Protein AF-A0A7C8YUN0-F1 (afdb_monomer)

Radius of gyration: 17.81 Å; Cα contacts (8 Å, |Δi|>4): 210; chains: 1; bounding box: 39×31×54 Å

Organism: Opuntia streptacantha (NCBI:txid393608)

Mean predicted aligned error: 3.48 Å

Nearest PDB structures (foldseek):
  3aq0-assembly1_B  TM=8.716E-01  e=3.157E-09  Arabidopsis thaliana
  3aq0-assembly4_G  TM=8.715E-01  e=4.022E-09  Arabidopsis thaliana
  3apz-assembly2_B-3  TM=8.977E-01  e=1.894E-08  Arabidopsis thaliana
  3aq0-assembly3_E  TM=8.443E-01  e=8.315E-09  Arabidopsis thaliana
  3aq0-assembly3_F  TM=8.534E-01  e=3.917E-08  Arabidopsis thaliana

Secondary structure (DSSP, 8-state):
-HHHHHHHIIIIIHHHHHHHHHHHHHTT--HHHHHHHHHHHHHHHHHHHHHHHHHHHHS-HHHHSS-TTHHHHTT---HHHHHHHHH-HHHHHHHHTTT-STTHHHHHHHHHHHTTHHHHHHHHHHHHHHHHHHHHTTSPSSHHHHHHHHHHHHHHHTT-

InterPro domains:
  IPR000092 Polyprenyl synthetase-like [PF00348] (1-111)
  IPR008949 Isoprenoid synthase domain superfamily [G3DSA:1.10.600.10] (1-159)
  IPR008949 Isoprenoid synthase domain superfamily [SSF48576] (1-158)
  IPR033749 Polyprenyl synthetase, conserved site [PS00444] (44-56)

Foldseek 3Di:
DVVQLVCLQVVWQVVQLVVQLVVCVVVVDDPLLSNLSSLLSSLLRSLLQLLVLLCLLPPDCVVVVHHRCVCVLVVNQHQLNVQLVVFDVVLVVCSVCSVPDVCSSVVNSVSSVPSCSSVVSLVSSVVSLVSSLVSLVVPDDDPVSVVSNVVSVVSSVSND

Solvent-accessible surface area (backbone atoms only — not comparable to full-atom values): 8358 Å² total; per-residue (Å²): 109,68,68,54,54,52,49,42,31,68,77,52,3,44,62,42,12,49,50,39,20,48,55,32,56,78,64,73,56,57,70,68,48,24,54,31,30,22,50,20,22,32,23,41,27,41,18,48,52,43,41,55,52,48,44,38,65,70,48,54,44,84,79,67,75,44,64,59,38,54,50,55,77,71,71,45,80,41,60,30,50,57,49,15,56,77,77,35,70,68,50,49,56,40,58,76,51,67,45,74,52,92,63,37,58,61,50,43,52,49,48,27,69,70,64,48,4,48,59,56,32,49,53,51,22,47,54,26,32,53,52,18,51,57,32,51,68,72,49,72,92,46,76,67,53,54,49,55,46,48,52,48,51,53,54,54,60,73,78,109

Sequence (160 aa):
MEDYLIKSYYKTASLIAASTKGAAIFSEVERNVCEQMYEFGKNLGLSFQIVDDILDFTQSAEQLGKPAGADLAKGNLTAPVIYALETEPKLREIIESEFSETGSLDEAIQLVKSCGGIDRARELAQEKADIAIQNLQYLPDSPFRGSLERMVLYNLERID

Structure (mmCIF, N/CA/C/O backbone):
data_AF-A0A7C8YUN0-F1
#
_entry.id   AF-A0A7C8YUN0-F1
#
loop_
_atom_site.group_PDB
_atom_site.id
_atom_site.type_symbol
_atom_site.label_atom_id
_atom_site.label_alt_id
_atom_site.label_comp_id
_atom_site.label_asym_id
_atom_site.label_entity_id
_atom_site.label_seq_id
_atom_site.pdbx_PDB_ins_code
_atom_site.Cartn_x
_atom_site.Cartn_y
_atom_si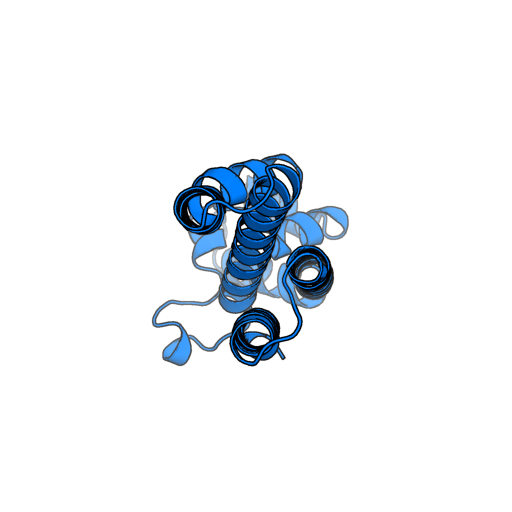te.Cartn_z
_atom_site.occupancy
_atom_site.B_iso_or_equiv
_atom_site.auth_seq_id
_atom_site.auth_comp_id
_atom_site.auth_asym_id
_atom_site.auth_atom_id
_atom_site.pdbx_PDB_model_num
ATOM 1 N N . MET A 1 1 ? -3.768 10.708 6.004 1.00 94.12 1 MET A N 1
ATOM 2 C CA . MET A 1 1 ? -3.464 9.817 4.860 1.00 94.12 1 MET A CA 1
ATOM 3 C C . MET A 1 1 ? -2.110 10.123 4.223 1.00 94.12 1 MET A C 1
ATOM 5 O O . MET A 1 1 ? -1.332 9.201 4.027 1.00 94.12 1 MET A O 1
ATOM 9 N N . GLU A 1 2 ? -1.792 11.386 3.929 1.00 95.56 2 GLU A N 1
ATOM 10 C CA . GLU A 1 2 ? -0.502 11.767 3.327 1.00 95.56 2 GLU A CA 1
ATOM 11 C C . GLU A 1 2 ? 0.714 11.252 4.119 1.00 95.56 2 GLU A C 1
ATOM 13 O O . GLU A 1 2 ? 1.526 10.511 3.568 1.00 95.56 2 GLU A O 1
ATOM 18 N N . ASP A 1 3 ? 0.776 11.514 5.428 1.00 97.00 3 ASP A N 1
ATOM 19 C CA . ASP A 1 3 ? 1.873 11.037 6.288 1.00 97.00 3 ASP A CA 1
ATOM 20 C C . ASP A 1 3 ? 2.021 9.512 6.293 1.00 97.00 3 ASP A C 1
ATOM 22 O O . ASP A 1 3 ? 3.132 8.977 6.317 1.00 97.00 3 ASP A O 1
ATOM 26 N N . TYR A 1 4 ? 0.894 8.799 6.230 1.00 97.88 4 TYR A N 1
ATOM 27 C CA . TYR A 1 4 ? 0.886 7.346 6.117 1.00 97.88 4 TYR A CA 1
ATOM 28 C C . TYR A 1 4 ? 1.536 6.899 4.805 1.00 97.88 4 TYR A C 1
ATOM 30 O O . TYR A 1 4 ? 2.431 6.058 4.830 1.00 97.88 4 TYR A O 1
ATOM 38 N N . LEU A 1 5 ? 1.159 7.501 3.672 1.00 98.12 5 LEU A N 1
ATOM 39 C CA . LEU A 1 5 ? 1.744 7.169 2.372 1.00 98.12 5 LEU A CA 1
ATOM 40 C C . LEU A 1 5 ? 3.237 7.502 2.314 1.00 98.12 5 LEU A C 1
ATOM 42 O O . LEU A 1 5 ? 4.007 6.720 1.760 1.00 98.12 5 LEU A O 1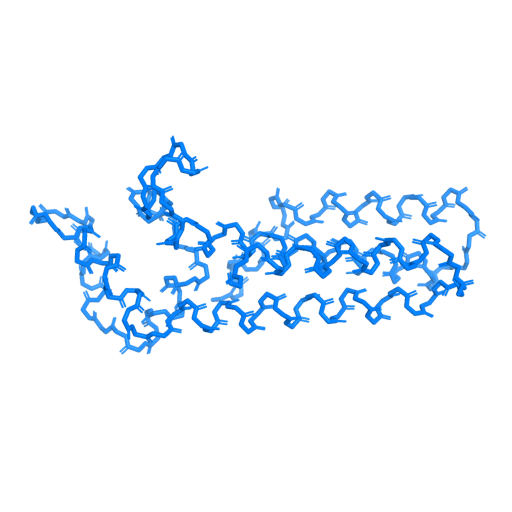
ATOM 46 N N . ILE A 1 6 ? 3.667 8.612 2.921 1.00 98.19 6 ILE A N 1
ATOM 47 C CA . ILE A 1 6 ? 5.084 8.983 3.018 1.00 98.19 6 ILE A CA 1
ATOM 48 C C . ILE A 1 6 ? 5.861 7.944 3.835 1.00 98.19 6 ILE A C 1
ATOM 50 O O . ILE A 1 6 ? 6.893 7.442 3.381 1.00 98.19 6 ILE A O 1
ATOM 54 N N . LYS A 1 7 ? 5.360 7.577 5.021 1.00 98.00 7 LYS A N 1
ATOM 55 C CA . LYS A 1 7 ? 5.966 6.540 5.869 1.00 98.00 7 LYS A CA 1
ATOM 56 C C . LYS A 1 7 ? 6.041 5.203 5.131 1.00 98.00 7 LYS A C 1
ATOM 58 O O . LYS A 1 7 ? 7.107 4.591 5.106 1.00 98.00 7 LYS A O 1
ATOM 63 N N . SER A 1 8 ? 4.939 4.758 4.531 1.00 98.25 8 SER A N 1
ATOM 64 C CA . SER A 1 8 ? 4.851 3.491 3.796 1.00 98.25 8 SER A CA 1
ATOM 65 C C . SER A 1 8 ? 5.757 3.482 2.566 1.00 98.25 8 SER A C 1
ATOM 67 O O . SER A 1 8 ? 6.396 2.470 2.270 1.00 98.25 8 SER A O 1
ATOM 69 N N . TYR A 1 9 ? 5.900 4.626 1.894 1.00 98.62 9 TYR A N 1
ATOM 70 C CA . TYR A 1 9 ? 6.869 4.783 0.822 1.00 98.62 9 TYR A CA 1
ATOM 71 C C . TYR A 1 9 ? 8.294 4.559 1.335 1.00 98.62 9 TYR A C 1
ATOM 73 O O . TYR A 1 9 ? 8.980 3.664 0.849 1.00 98.62 9 TYR A O 1
ATOM 81 N N . TYR A 1 10 ? 8.743 5.310 2.341 1.00 98.44 10 TYR A N 1
ATOM 82 C CA . TYR A 1 10 ? 10.125 5.197 2.809 1.00 98.44 10 TYR A CA 1
ATOM 83 C C . TYR A 1 10 ? 10.431 3.842 3.448 1.00 98.44 10 TYR A C 1
ATOM 85 O O . TYR A 1 10 ? 11.494 3.284 3.180 1.00 98.44 10 TYR A O 1
ATOM 93 N N . LYS A 1 11 ? 9.507 3.301 4.249 1.00 97.88 11 LYS A N 1
ATOM 94 C CA . LYS A 1 11 ? 9.684 2.034 4.969 1.00 97.88 11 LYS A CA 1
ATOM 95 C C . LYS A 1 11 ? 9.661 0.813 4.043 1.00 97.88 11 LYS A C 1
ATOM 97 O O . LYS A 1 11 ? 10.401 -0.132 4.302 1.00 97.88 11 LYS A O 1
ATOM 102 N N . THR A 1 12 ? 8.827 0.831 3.002 1.00 97.81 12 THR A N 1
ATOM 103 C CA . THR A 1 12 ? 8.499 -0.378 2.231 1.00 97.81 12 THR A CA 1
ATOM 104 C C . THR A 1 12 ? 8.721 -0.181 0.734 1.00 97.81 12 THR A C 1
ATOM 106 O O . THR A 1 12 ? 9.507 -0.902 0.121 1.00 97.81 12 THR A O 1
ATOM 109 N N . ALA A 1 13 ? 8.073 0.812 0.124 1.00 98.62 13 ALA A N 1
ATOM 110 C CA . ALA A 1 13 ? 8.055 0.921 -1.335 1.00 98.62 13 ALA A CA 1
ATOM 111 C C . ALA A 1 13 ? 9.359 1.458 -1.953 1.00 98.6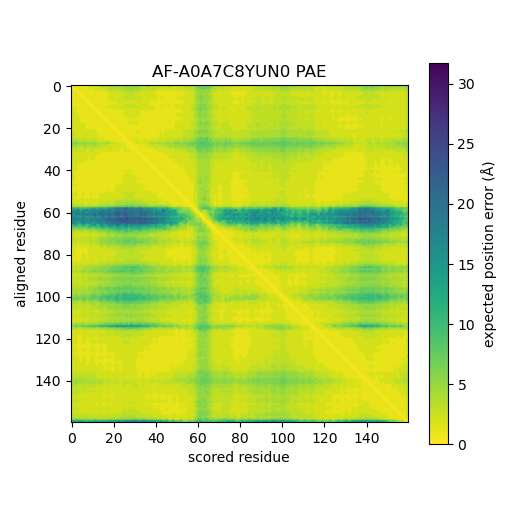2 13 ALA A C 1
ATOM 113 O O . ALA A 1 13 ? 9.650 1.175 -3.114 1.00 98.62 13 ALA A O 1
ATOM 114 N N . SER A 1 14 ? 10.154 2.218 -1.197 1.00 98.75 14 SER A N 1
ATOM 115 C CA . SER A 1 14 ? 11.373 2.881 -1.672 1.00 98.75 14 SER A CA 1
ATOM 116 C C . SER A 1 14 ? 12.426 1.889 -2.168 1.00 98.75 14 SER A C 1
ATOM 118 O O . SER A 1 14 ? 13.041 2.118 -3.210 1.00 98.75 14 SER A O 1
ATOM 120 N N . LEU A 1 15 ? 12.590 0.759 -1.472 1.00 98.75 15 LEU A N 1
ATOM 121 C CA . LEU A 1 15 ? 13.513 -0.299 -1.874 1.00 98.75 15 LEU A CA 1
ATOM 122 C C . LEU A 1 15 ? 13.073 -0.930 -3.197 1.00 98.75 15 LEU A C 1
ATOM 124 O O . LEU A 1 15 ? 13.884 -1.054 -4.109 1.00 98.75 15 LEU A O 1
ATOM 128 N N . ILE A 1 16 ? 11.786 -1.264 -3.324 1.00 98.69 16 ILE A N 1
ATOM 129 C CA . ILE A 1 16 ? 11.225 -1.873 -4.537 1.00 98.69 16 ILE A CA 1
ATOM 130 C C . ILE A 1 16 ? 11.367 -0.907 -5.721 1.00 98.69 16 ILE A C 1
ATOM 132 O O . ILE A 1 16 ? 11.862 -1.306 -6.772 1.00 98.69 16 ILE A O 1
ATOM 136 N N . ALA A 1 17 ? 11.021 0.370 -5.529 1.00 98.81 17 ALA A N 1
ATOM 137 C CA . ALA A 1 17 ? 11.169 1.425 -6.531 1.00 98.81 17 ALA A CA 1
ATOM 138 C C . ALA A 1 17 ? 12.626 1.598 -6.993 1.00 98.81 17 ALA A C 1
ATOM 140 O O . ALA A 1 17 ? 12.907 1.713 -8.188 1.00 98.81 17 ALA A O 1
ATOM 141 N N . ALA A 1 18 ? 13.575 1.594 -6.053 1.00 98.69 18 ALA A N 1
ATOM 142 C CA . ALA A 1 18 ? 14.995 1.682 -6.370 1.00 98.69 18 ALA A CA 1
ATOM 143 C C . ALA A 1 18 ? 15.490 0.438 -7.125 1.00 98.69 18 ALA A C 1
ATOM 145 O O . ALA A 1 18 ? 16.255 0.572 -8.079 1.00 98.69 18 ALA A O 1
ATOM 146 N N . SER A 1 19 ? 15.039 -0.761 -6.743 1.00 98.69 19 SER A N 1
ATOM 147 C CA . SER A 1 19 ? 15.411 -2.014 -7.406 1.00 98.69 19 SER A CA 1
ATOM 148 C C . SER A 1 19 ? 14.911 -2.084 -8.848 1.00 98.69 19 SER A C 1
ATOM 150 O O . SER A 1 19 ? 15.689 -2.407 -9.745 1.00 98.69 19 SER A O 1
ATOM 152 N N . THR A 1 20 ? 13.645 -1.742 -9.099 1.00 98.56 20 THR A N 1
ATOM 153 C CA . THR A 1 20 ? 13.065 -1.758 -10.452 1.00 98.56 20 THR A CA 1
ATOM 154 C C . THR A 1 20 ? 13.700 -0.694 -11.348 1.00 98.56 20 THR A C 1
ATOM 156 O O . THR A 1 20 ? 14.040 -0.983 -12.497 1.00 98.56 20 THR A O 1
ATOM 159 N N . LYS A 1 21 ? 13.961 0.509 -10.816 1.00 98.69 21 LYS A N 1
ATOM 160 C CA . LYS A 1 21 ? 14.725 1.550 -11.521 1.00 98.69 21 LYS A CA 1
ATOM 161 C C . LYS A 1 21 ? 16.153 1.103 -11.825 1.00 98.69 21 LYS A C 1
ATOM 163 O O . LYS A 1 21 ? 16.634 1.307 -12.935 1.00 98.69 21 LYS A O 1
ATOM 168 N N . GLY A 1 22 ? 16.830 0.490 -10.855 1.00 98.62 22 GLY A N 1
ATOM 169 C CA . GLY A 1 22 ? 18.188 -0.026 -11.014 1.00 98.62 22 GLY A CA 1
ATOM 170 C C . GLY A 1 22 ? 18.273 -1.076 -12.120 1.00 98.62 22 GLY A C 1
ATOM 171 O O . GLY A 1 22 ? 19.129 -0.971 -12.993 1.00 98.62 22 GLY A O 1
ATOM 172 N N . ALA A 1 23 ? 17.341 -2.033 -12.140 1.00 98.12 23 ALA A N 1
ATOM 173 C CA . ALA A 1 23 ? 17.253 -3.036 -13.200 1.00 98.12 23 ALA A CA 1
ATOM 174 C C . ALA A 1 23 ? 17.058 -2.401 -14.589 1.00 98.12 23 ALA A C 1
ATOM 176 O O . ALA A 1 23 ? 17.717 -2.809 -15.546 1.00 98.12 23 ALA A O 1
ATOM 177 N N . ALA A 1 24 ? 16.214 -1.369 -14.696 1.00 97.94 24 ALA A N 1
ATOM 178 C CA . ALA A 1 24 ? 16.037 -0.620 -15.938 1.00 97.94 24 ALA A CA 1
ATOM 179 C C . ALA A 1 24 ? 17.332 0.097 -16.366 1.00 97.94 24 ALA A C 1
ATOM 181 O O . ALA A 1 24 ? 17.747 -0.030 -17.514 1.00 97.94 24 ALA A O 1
ATOM 182 N N . ILE A 1 25 ? 18.026 0.766 -15.437 1.00 98.31 25 ILE A N 1
ATOM 183 C CA . ILE A 1 25 ? 19.304 1.445 -15.712 1.00 98.31 25 ILE A CA 1
ATOM 184 C C . ILE A 1 25 ? 20.350 0.462 -16.255 1.00 98.31 25 ILE A C 1
ATOM 186 O O . ILE A 1 25 ? 20.988 0.752 -17.263 1.00 98.31 25 ILE A O 1
ATOM 190 N N . PHE A 1 26 ? 20.502 -0.711 -15.633 1.00 98.00 26 PHE A N 1
ATOM 191 C CA . PHE A 1 26 ? 21.446 -1.738 -16.095 1.00 98.00 26 PHE A CA 1
ATOM 192 C C . PHE A 1 26 ? 21.045 -2.402 -17.417 1.00 98.00 26 PHE A C 1
ATOM 194 O O . PHE A 1 26 ? 21.879 -3.048 -18.043 1.00 98.00 26 PHE A O 1
ATOM 201 N N . SER A 1 27 ? 19.792 -2.242 -17.841 1.00 96.88 27 SER A N 1
ATOM 202 C CA . SER A 1 27 ? 19.296 -2.731 -19.129 1.00 96.88 27 SER A CA 1
ATOM 203 C C . SER A 1 27 ? 19.461 -1.706 -20.259 1.00 96.88 27 SER A C 1
ATOM 205 O O . SER A 1 27 ? 19.009 -1.966 -21.370 1.00 96.88 27 SER A O 1
ATOM 207 N N . GLU A 1 28 ? 20.066 -0.543 -19.979 1.00 96.00 28 GLU A N 1
ATOM 208 C CA . GLU A 1 28 ? 20.350 0.529 -20.948 1.00 96.00 28 GLU A CA 1
ATOM 209 C C . GLU A 1 28 ? 19.110 1.026 -21.722 1.00 96.00 28 GLU A C 1
ATOM 211 O O . GLU A 1 28 ? 19.205 1.496 -22.857 1.00 96.00 28 GLU A O 1
ATOM 216 N N . VAL A 1 29 ? 17.927 0.948 -21.101 1.00 96.38 29 VAL A N 1
ATOM 217 C CA . VAL A 1 29 ? 16.686 1.486 -21.679 1.00 96.38 29 VAL A CA 1
ATOM 218 C C . VAL A 1 29 ? 16.628 3.010 -21.567 1.00 96.38 29 VAL A C 1
ATOM 220 O O . VAL A 1 29 ? 17.379 3.647 -20.823 1.00 96.38 29 VAL A O 1
ATOM 223 N N . GLU A 1 30 ? 15.699 3.621 -22.303 1.00 97.38 30 GLU A N 1
ATOM 224 C CA . GLU A 1 30 ? 15.494 5.065 -22.256 1.00 97.38 30 GLU A CA 1
ATOM 225 C C . GLU A 1 30 ? 15.177 5.557 -20.839 1.00 97.38 30 GLU A C 1
ATOM 227 O O . GLU A 1 30 ? 14.465 4.909 -20.068 1.00 97.38 30 GLU A O 1
ATOM 232 N N . ARG A 1 31 ? 15.626 6.778 -20.521 1.00 97.56 31 ARG A N 1
ATOM 233 C CA . ARG A 1 31 ? 15.405 7.399 -19.206 1.00 97.56 31 ARG A CA 1
ATOM 234 C C . ARG A 1 31 ? 13.935 7.397 -18.789 1.00 97.56 31 ARG A C 1
ATOM 236 O O . ARG A 1 31 ? 13.651 7.189 -17.616 1.00 97.56 31 ARG A O 1
ATOM 243 N N . ASN A 1 32 ? 13.017 7.611 -19.733 1.00 97.94 32 ASN A N 1
ATOM 244 C CA . ASN A 1 32 ? 11.588 7.568 -19.445 1.00 97.94 32 ASN A CA 1
ATOM 245 C C . ASN A 1 32 ? 11.165 6.190 -18.909 1.00 97.94 32 ASN A C 1
ATOM 247 O O . ASN A 1 32 ? 10.500 6.123 -17.883 1.00 97.94 32 ASN A O 1
ATOM 251 N N . VAL A 1 33 ? 11.627 5.093 -19.520 1.00 98.25 33 VAL A N 1
ATOM 252 C CA . VAL A 1 33 ? 11.344 3.730 -19.042 1.00 98.25 33 VAL A CA 1
ATOM 253 C C . VAL A 1 33 ? 11.919 3.515 -17.639 1.00 98.25 33 VAL A C 1
ATOM 255 O O . VAL A 1 33 ? 11.237 2.955 -16.787 1.00 98.25 33 VAL A O 1
ATOM 258 N N . CYS A 1 34 ? 13.121 4.022 -17.346 1.00 98.62 34 CYS A N 1
ATOM 259 C CA . CYS A 1 34 ? 13.692 3.951 -15.995 1.00 98.62 34 CYS A CA 1
ATOM 260 C C . CYS A 1 34 ? 12.811 4.638 -14.938 1.00 98.62 34 CYS A C 1
ATOM 262 O O . CYS A 1 34 ? 12.604 4.080 -13.860 1.00 98.62 34 CYS A O 1
ATOM 264 N N . GLU A 1 35 ? 12.283 5.831 -15.227 1.00 98.62 35 GLU A N 1
ATOM 265 C CA . GLU A 1 35 ? 11.380 6.536 -14.304 1.00 98.62 35 GLU A CA 1
ATOM 266 C C . GLU A 1 35 ? 10.026 5.822 -14.166 1.00 98.62 35 GLU A C 1
ATOM 268 O O . GLU A 1 35 ? 9.487 5.728 -13.067 1.00 98.62 35 GLU A O 1
ATOM 273 N N . GLN A 1 36 ? 9.507 5.231 -15.242 1.00 98.75 36 GLN A N 1
ATOM 274 C CA . GLN A 1 36 ? 8.278 4.434 -15.180 1.00 98.75 36 GLN A CA 1
ATOM 275 C C . GLN A 1 36 ? 8.475 3.154 -14.363 1.00 98.75 36 GLN A C 1
ATOM 277 O O . GLN A 1 36 ? 7.599 2.770 -13.596 1.00 98.75 36 GLN A O 1
ATOM 282 N N . MET A 1 37 ? 9.648 2.518 -14.433 1.00 98.75 37 MET A N 1
ATOM 283 C CA . MET A 1 37 ? 9.955 1.358 -13.591 1.00 98.75 37 MET A CA 1
ATOM 284 C C . MET A 1 37 ? 10.114 1.729 -12.120 1.00 98.75 37 MET A C 1
ATOM 286 O O . MET A 1 37 ? 9.722 0.950 -11.251 1.00 98.75 37 MET A O 1
ATOM 290 N N . TYR A 1 38 ? 10.621 2.924 -11.823 1.00 98.88 38 TYR A N 1
ATOM 291 C CA . TYR A 1 38 ? 10.606 3.455 -10.464 1.00 98.88 38 TYR A CA 1
ATOM 292 C C . TYR A 1 38 ? 9.176 3.621 -9.938 1.00 98.88 38 TYR A C 1
ATOM 294 O O . TYR A 1 38 ? 8.855 3.120 -8.859 1.00 98.88 38 TYR A O 1
ATOM 302 N N . GLU A 1 39 ? 8.302 4.271 -10.713 1.00 98.88 39 GLU A N 1
ATOM 303 C CA . GLU A 1 39 ? 6.900 4.455 -10.330 1.00 98.88 39 GLU A CA 1
ATOM 304 C C . GLU A 1 39 ? 6.151 3.118 -10.243 1.00 98.88 39 GLU A C 1
ATOM 306 O O . GLU A 1 39 ? 5.369 2.930 -9.313 1.00 98.88 39 GLU A O 1
ATOM 311 N N . PHE A 1 40 ? 6.444 2.145 -11.111 1.00 98.88 40 PHE A N 1
ATOM 312 C CA . PHE A 1 40 ? 5.936 0.776 -10.981 1.00 98.88 40 PHE A CA 1
ATOM 313 C C . PHE A 1 40 ? 6.284 0.183 -9.610 1.00 98.88 40 PHE A C 1
ATOM 315 O O . PHE A 1 40 ? 5.386 -0.213 -8.867 1.00 98.88 40 PHE A O 1
ATOM 322 N N . GLY A 1 41 ? 7.571 0.164 -9.248 1.00 98.81 41 GLY A N 1
ATOM 323 C CA . GLY A 1 41 ? 8.023 -0.425 -7.986 1.00 98.81 41 GLY A CA 1
ATOM 324 C C . GLY A 1 41 ? 7.467 0.304 -6.761 1.00 98.81 41 GLY A C 1
ATOM 325 O O . GLY A 1 41 ? 7.062 -0.330 -5.787 1.00 98.81 41 GLY A O 1
ATOM 326 N N . LYS A 1 42 ? 7.367 1.634 -6.833 1.00 98.88 42 LYS A N 1
ATOM 327 C CA . LYS A 1 42 ? 6.755 2.469 -5.794 1.00 98.88 42 LYS A CA 1
ATOM 328 C C . LYS A 1 42 ? 5.276 2.138 -5.594 1.00 98.88 42 LYS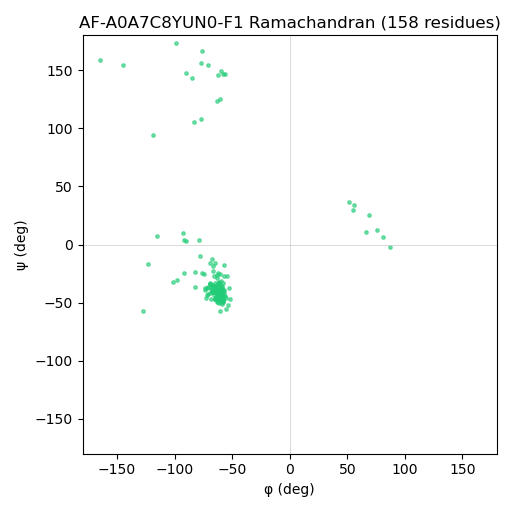 A C 1
ATOM 330 O O . LYS A 1 42 ? 4.845 1.940 -4.462 1.00 98.88 42 LYS A O 1
ATOM 335 N N . ASN A 1 43 ? 4.494 2.073 -6.667 1.00 98.88 43 ASN A N 1
ATOM 336 C CA . ASN A 1 43 ? 3.057 1.829 -6.568 1.00 98.88 43 ASN A CA 1
ATOM 337 C C . ASN A 1 43 ? 2.744 0.376 -6.176 1.00 98.88 43 ASN A C 1
ATOM 339 O O . ASN A 1 43 ? 1.888 0.158 -5.320 1.00 98.88 43 ASN A O 1
ATOM 343 N N . LEU A 1 44 ? 3.507 -0.601 -6.680 1.00 98.81 44 LEU A N 1
ATOM 344 C CA . LEU A 1 44 ? 3.447 -1.984 -6.198 1.00 98.81 44 LEU A CA 1
ATOM 345 C C . LEU A 1 44 ? 3.749 -2.061 -4.695 1.00 98.81 44 LEU A C 1
ATOM 347 O O . LEU A 1 44 ? 2.994 -2.674 -3.950 1.00 98.81 44 LEU A O 1
ATOM 351 N N . GLY A 1 45 ? 4.827 -1.420 -4.235 1.00 98.75 45 GLY A N 1
ATOM 352 C CA . GLY A 1 45 ? 5.210 -1.446 -2.824 1.00 98.75 45 GLY A CA 1
ATOM 353 C C . GLY A 1 45 ? 4.195 -0.771 -1.899 1.00 98.75 45 GLY A C 1
ATOM 354 O O . GLY A 1 45 ? 3.969 -1.245 -0.787 1.00 98.75 45 GLY A O 1
ATOM 355 N N . LEU A 1 46 ? 3.550 0.307 -2.355 1.00 98.88 46 LEU A N 1
ATOM 356 C CA . LEU A 1 46 ? 2.457 0.942 -1.618 1.00 98.88 46 LEU A CA 1
ATOM 357 C C . LEU A 1 46 ? 1.220 0.040 -1.566 1.00 98.88 46 LEU A C 1
ATOM 359 O O . LEU A 1 46 ? 0.684 -0.162 -0.482 1.00 98.88 46 LEU A O 1
ATOM 363 N N . SER A 1 47 ? 0.806 -0.538 -2.700 1.00 98.69 47 SER A N 1
ATOM 364 C CA . SER A 1 47 ? -0.303 -1.503 -2.749 1.00 98.69 47 SER A CA 1
ATOM 365 C C . SER A 1 47 ? -0.046 -2.689 -1.811 1.00 98.69 47 SER A C 1
ATOM 367 O O . SER A 1 47 ? -0.914 -3.052 -1.023 1.00 98.69 47 SER A O 1
ATOM 369 N N . PHE A 1 48 ? 1.173 -3.235 -1.817 1.00 98.50 48 PHE A N 1
ATOM 370 C CA . PHE A 1 48 ? 1.591 -4.320 -0.928 1.00 98.50 48 PHE A CA 1
ATOM 371 C C . PHE A 1 48 ? 1.467 -3.947 0.553 1.00 98.50 48 PHE A C 1
ATOM 373 O O . PHE A 1 48 ? 0.894 -4.706 1.328 1.00 98.50 48 PHE A O 1
ATOM 380 N N . GLN A 1 49 ? 1.952 -2.765 0.950 1.00 98.50 49 GLN A N 1
ATOM 381 C CA . GLN A 1 49 ? 1.846 -2.321 2.342 1.00 98.50 49 GLN A CA 1
ATOM 382 C C . GLN A 1 49 ? 0.387 -2.145 2.781 1.00 98.50 49 GLN A C 1
ATOM 384 O O . GLN A 1 49 ? 0.041 -2.523 3.895 1.00 98.50 49 GLN A O 1
ATOM 389 N N . ILE A 1 50 ? -0.467 -1.584 1.921 1.00 98.56 50 ILE A N 1
ATOM 390 C CA . ILE A 1 50 ? -1.884 -1.377 2.248 1.00 98.56 50 ILE A CA 1
ATOM 391 C C . ILE A 1 50 ? -2.608 -2.725 2.373 1.00 98.56 50 ILE A C 1
ATOM 393 O O . ILE A 1 50 ? -3.405 -2.902 3.291 1.00 98.56 50 ILE A O 1
ATOM 397 N N . VAL A 1 51 ? -2.303 -3.690 1.498 1.00 98.00 51 VAL A N 1
ATOM 398 C CA . VAL A 1 51 ? -2.800 -5.070 1.606 1.00 98.00 51 VAL A CA 1
ATOM 399 C C . VAL A 1 51 ? -2.384 -5.694 2.938 1.00 98.00 51 VAL A C 1
ATOM 401 O O . VAL A 1 51 ? -3.241 -6.207 3.651 1.00 98.00 51 VAL A O 1
ATOM 404 N N . ASP A 1 52 ? -1.108 -5.608 3.319 1.00 95.94 52 ASP A N 1
ATOM 405 C CA . ASP A 1 52 ? -0.627 -6.130 4.606 1.00 95.94 52 ASP A CA 1
ATOM 406 C C . ASP A 1 52 ? -1.344 -5.480 5.804 1.00 95.94 52 ASP A C 1
ATOM 408 O O . ASP A 1 52 ? -1.709 -6.171 6.759 1.00 95.94 52 ASP A O 1
ATOM 412 N N . ASP A 1 53 ? -1.613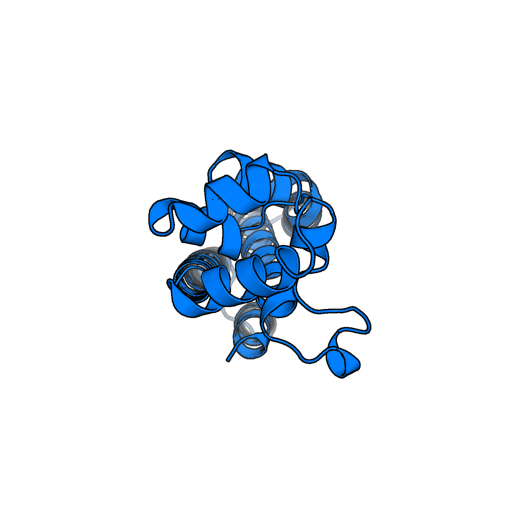 -4.175 5.731 1.00 96.75 53 ASP A N 1
ATOM 413 C CA . ASP A 1 53 ? -2.364 -3.455 6.759 1.00 96.75 53 ASP A CA 1
ATOM 414 C C . ASP A 1 53 ? -3.831 -3.916 6.843 1.00 96.75 53 ASP A C 1
ATOM 416 O O . ASP A 1 53 ? -4.395 -3.957 7.932 1.00 96.75 53 ASP A O 1
ATOM 420 N N . ILE A 1 54 ? -4.468 -4.272 5.720 1.00 96.44 54 ILE A N 1
ATOM 421 C CA . ILE A 1 54 ? -5.831 -4.836 5.692 1.00 96.44 54 ILE A CA 1
ATOM 422 C C . ILE A 1 54 ? -5.845 -6.245 6.288 1.00 96.44 54 ILE A C 1
ATOM 424 O O . ILE A 1 54 ? -6.759 -6.600 7.044 1.00 96.44 54 ILE A O 1
ATOM 428 N N . LEU A 1 55 ? -4.837 -7.056 5.964 1.00 94.50 55 LEU A N 1
ATOM 429 C CA . LEU A 1 55 ? -4.713 -8.413 6.488 1.00 94.50 55 LEU A CA 1
ATOM 430 C C . LEU A 1 55 ? -4.581 -8.416 8.009 1.00 94.50 55 LEU A C 1
ATOM 432 O O . LEU A 1 55 ? -5.176 -9.287 8.635 1.00 94.50 55 LEU A O 1
ATOM 436 N N . ASP A 1 56 ? -3.933 -7.408 8.610 1.00 93.62 56 ASP A N 1
ATOM 437 C CA . ASP A 1 56 ? -3.855 -7.246 10.073 1.00 93.62 56 ASP A CA 1
ATOM 438 C C . ASP A 1 56 ? -5.237 -7.226 10.754 1.00 93.62 56 ASP A C 1
ATOM 440 O O . ASP A 1 56 ? -5.355 -7.642 11.903 1.00 93.62 56 ASP A O 1
ATOM 444 N N . PHE A 1 57 ? -6.301 -6.804 10.058 1.00 91.81 57 PHE A N 1
ATOM 445 C CA . PHE A 1 57 ? -7.668 -6.798 10.595 1.00 91.81 57 PHE A CA 1
ATOM 446 C C . PHE A 1 57 ? -8.508 -8.004 10.167 1.00 91.81 57 PHE A C 1
ATOM 448 O O . PHE A 1 57 ? -9.437 -8.388 10.887 1.00 91.81 57 PHE A O 1
ATOM 455 N N . THR A 1 58 ? -8.253 -8.560 8.985 1.00 87.62 58 THR A N 1
ATOM 456 C CA . THR A 1 58 ? -9.186 -9.476 8.307 1.00 87.62 58 THR A CA 1
ATOM 457 C C . THR A 1 58 ? -8.813 -10.947 8.428 1.00 87.62 58 THR A C 1
ATOM 459 O O . THR A 1 58 ? -9.716 -11.780 8.497 1.00 87.62 58 THR A O 1
ATOM 462 N N . GLN A 1 59 ? -7.524 -11.286 8.495 1.00 81.44 59 GLN A N 1
ATOM 463 C CA . GLN A 1 59 ? -7.102 -12.683 8.595 1.00 81.44 59 GLN A CA 1
ATOM 464 C C . GLN A 1 59 ? -7.280 -13.255 10.005 1.00 81.44 59 GLN A C 1
ATOM 466 O O . GLN A 1 59 ? -7.306 -12.536 11.008 1.00 81.44 59 GLN A O 1
ATOM 471 N N . SER A 1 60 ? -7.403 -14.583 10.079 1.00 69.31 60 SER A N 1
ATOM 472 C CA . SER A 1 60 ? -7.475 -15.283 11.360 1.00 69.31 60 SER A CA 1
ATOM 473 C C . SER A 1 60 ? -6.120 -15.261 12.075 1.00 69.31 60 SER A C 1
ATOM 475 O O . SER A 1 60 ? -5.059 -15.182 11.445 1.00 69.31 60 SER A O 1
ATOM 477 N N . ALA A 1 61 ? -6.144 -15.368 13.406 1.00 63.69 61 ALA A N 1
ATOM 478 C CA . ALA A 1 61 ? -4.927 -15.376 14.215 1.00 63.69 61 ALA A CA 1
ATOM 479 C C . ALA A 1 61 ? -3.984 -16.539 13.837 1.00 63.69 61 ALA A C 1
ATOM 481 O O . ALA A 1 61 ? -2.763 -16.395 13.893 1.00 63.69 61 ALA A O 1
ATOM 482 N N . GLU A 1 62 ? -4.542 -17.672 13.398 1.00 59.22 62 GLU A N 1
ATOM 483 C CA . GLU A 1 62 ? -3.800 -18.851 12.941 1.00 59.22 62 GLU A CA 1
ATOM 484 C C . GLU A 1 62 ? -3.061 -18.611 11.617 1.00 59.22 62 GLU A C 1
ATOM 486 O O . GLU A 1 62 ? -1.979 -19.159 11.420 1.00 59.22 62 GLU A O 1
ATOM 491 N N . GLN A 1 63 ? -3.623 -17.797 10.717 1.00 62.47 63 GLN A N 1
ATOM 492 C CA . GLN A 1 63 ? -3.019 -17.479 9.418 1.00 62.47 63 GLN A CA 1
ATOM 493 C C . GLN A 1 63 ? -1.960 -16.376 9.520 1.00 62.47 63 GLN A C 1
ATOM 495 O O . GLN A 1 63 ? -0.936 -16.443 8.842 1.00 62.47 63 GLN A O 1
ATOM 500 N N . LEU A 1 64 ? -2.177 -15.387 10.392 1.00 61.38 64 LEU A N 1
ATOM 501 C CA . LEU A 1 64 ? -1.248 -14.272 10.611 1.00 61.38 64 LEU A CA 1
ATOM 502 C C . LEU A 1 64 ? -0.093 -14.613 11.561 1.00 61.38 64 LEU A C 1
ATOM 504 O O . LEU A 1 64 ? 0.927 -13.925 11.560 1.00 61.38 64 LEU A O 1
ATOM 508 N N . GLY A 1 65 ? -0.267 -15.610 12.436 1.00 61.75 65 GLY A N 1
ATOM 509 C CA . GLY A 1 65 ? 0.662 -15.882 13.539 1.00 61.75 65 GLY A CA 1
ATOM 510 C C . GLY A 1 65 ? 0.700 -14.776 14.607 1.00 61.75 65 GLY A C 1
ATOM 511 O O . GLY A 1 65 ? 1.586 -14.779 15.463 1.00 61.75 65 GLY A O 1
ATOM 512 N N . LYS A 1 66 ? -0.242 -13.823 14.560 1.00 68.12 66 LYS A N 1
ATOM 513 C CA . LYS A 1 66 ? -0.418 -12.707 15.502 1.00 68.12 66 LYS A CA 1
ATOM 514 C C . LYS A 1 66 ? -1.915 -12.389 15.684 1.00 68.12 66 LYS A C 1
ATOM 516 O O . LYS A 1 66 ? -2.694 -12.689 14.779 1.00 68.12 66 LYS A O 1
ATOM 521 N N . PRO A 1 67 ? -2.333 -11.796 16.822 1.00 76.56 67 PRO A N 1
ATOM 522 C CA . PRO A 1 67 ? -3.709 -11.332 17.005 1.00 76.56 67 PRO A CA 1
ATOM 523 C C . PRO A 1 67 ? -4.089 -10.283 15.954 1.00 76.56 67 PRO A C 1
ATOM 525 O O . PRO A 1 67 ? -3.229 -9.517 15.518 1.00 76.56 67 PRO A O 1
ATOM 528 N N . ALA A 1 68 ? -5.368 -10.225 15.582 1.00 83.69 68 ALA A N 1
ATOM 529 C CA . ALA A 1 68 ? -5.874 -9.170 14.709 1.00 83.69 68 ALA A CA 1
ATOM 530 C C . ALA A 1 68 ? -5.713 -7.787 15.369 1.00 83.69 68 ALA A C 1
ATOM 532 O O . ALA A 1 68 ? -5.844 -7.660 16.587 1.00 83.69 68 ALA A O 1
ATOM 533 N N . GLY A 1 69 ? -5.443 -6.756 14.570 1.00 86.62 69 GLY A N 1
ATOM 534 C CA . GLY A 1 69 ? -5.231 -5.390 15.052 1.00 86.62 69 GLY A CA 1
ATOM 535 C C . GLY A 1 69 ? -3.933 -5.215 15.843 1.00 86.62 69 GLY A C 1
ATOM 536 O O . GLY A 1 69 ? -3.844 -4.325 16.691 1.00 86.62 69 GLY A O 1
ATOM 537 N N . ALA A 1 70 ? -2.921 -6.056 15.608 1.00 90.00 70 ALA A N 1
ATOM 538 C CA . ALA A 1 70 ? -1.642 -5.967 16.307 1.00 90.00 70 ALA A CA 1
ATOM 539 C C . ALA A 1 70 ? -0.907 -4.651 16.023 1.00 90.00 70 ALA A C 1
ATOM 541 O O . ALA A 1 70 ? -0.134 -4.195 16.871 1.00 90.00 70 ALA A O 1
ATOM 542 N N . ASP A 1 71 ? -1.112 -4.047 14.850 1.00 93.31 71 ASP A N 1
ATOM 543 C CA . ASP A 1 71 ? -0.551 -2.729 14.560 1.00 93.31 71 ASP A CA 1
ATOM 544 C C . ASP A 1 71 ? -1.269 -1.638 15.358 1.00 93.31 71 ASP A C 1
ATOM 546 O O . ASP A 1 71 ? -0.606 -0.820 16.002 1.00 93.31 71 ASP A O 1
ATOM 550 N N . LEU A 1 72 ? -2.600 -1.699 15.435 1.00 93.88 72 LEU A N 1
ATOM 551 C CA . LEU A 1 72 ? -3.395 -0.787 16.257 1.00 93.88 72 LEU A CA 1
ATOM 552 C C . LEU A 1 72 ? -3.028 -0.894 17.746 1.00 93.88 72 LEU A C 1
ATOM 554 O O . LEU A 1 72 ? -2.811 0.127 18.394 1.00 93.88 72 LEU A O 1
ATOM 558 N N . ALA A 1 73 ? -2.847 -2.113 18.260 1.00 91.38 73 ALA A N 1
ATOM 559 C CA . ALA A 1 73 ? -2.427 -2.371 19.640 1.00 91.38 73 ALA A CA 1
ATOM 560 C C . ALA A 1 73 ? -1.056 -1.763 19.992 1.00 91.38 73 ALA A C 1
ATOM 562 O O . ALA A 1 73 ? -0.770 -1.491 21.155 1.00 91.38 73 ALA A O 1
ATOM 563 N N . LYS A 1 74 ? -0.191 -1.546 18.993 1.00 91.12 74 LYS A N 1
ATOM 564 C CA . LYS A 1 74 ? 1.120 -0.887 19.146 1.00 91.12 74 LYS A CA 1
ATOM 565 C C . LYS A 1 74 ? 1.056 0.629 18.924 1.00 91.12 74 LYS A C 1
ATOM 567 O O . LYS A 1 74 ? 2.104 1.270 18.890 1.00 91.12 74 LYS A O 1
ATOM 572 N N . GLY A 1 75 ? -0.134 1.189 18.705 1.00 89.69 75 GLY A N 1
ATOM 573 C CA . GLY A 1 75 ? -0.331 2.598 18.359 1.00 89.69 75 GLY A CA 1
ATOM 574 C C . GLY A 1 75 ? 0.027 2.941 16.908 1.00 89.69 75 GLY A C 1
ATOM 575 O O . GLY A 1 75 ? 0.137 4.115 16.559 1.00 89.69 75 GLY A O 1
ATOM 576 N N . ASN A 1 76 ? 0.221 1.946 16.034 1.00 92.75 76 ASN A N 1
ATOM 577 C CA . ASN A 1 76 ? 0.448 2.196 14.614 1.00 92.75 76 ASN A CA 1
ATOM 578 C C . ASN A 1 76 ? -0.891 2.389 13.901 1.00 92.75 76 ASN A C 1
ATOM 580 O O . ASN A 1 76 ? -1.602 1.431 13.610 1.00 92.75 76 ASN A O 1
ATOM 584 N N . LEU A 1 77 ? -1.198 3.637 13.559 1.00 95.62 77 LEU A N 1
ATOM 585 C CA . LEU A 1 77 ? -2.365 3.966 12.745 1.00 95.62 77 LEU A CA 1
ATOM 586 C C . LEU A 1 77 ? -2.075 3.642 11.270 1.00 95.62 77 LEU A C 1
ATOM 588 O O . LEU A 1 77 ? -1.268 4.314 10.621 1.00 95.62 77 LEU A O 1
ATOM 592 N N . THR A 1 78 ? -2.704 2.584 10.763 1.00 97.38 78 THR A N 1
ATOM 593 C CA . THR A 1 78 ? -2.609 2.120 9.369 1.00 97.38 78 THR A CA 1
ATOM 594 C C . THR A 1 78 ? -3.799 2.601 8.534 1.00 97.38 78 THR A C 1
ATOM 596 O O . THR A 1 78 ? -4.732 3.206 9.069 1.00 97.38 78 THR A O 1
ATOM 599 N N . ALA A 1 79 ? -3.782 2.363 7.216 1.00 97.94 79 ALA A N 1
ATOM 600 C CA . ALA A 1 79 ? -4.815 2.875 6.308 1.00 97.94 79 ALA A CA 1
ATOM 601 C C . ALA A 1 79 ? -6.265 2.562 6.746 1.00 97.94 79 ALA A C 1
ATOM 603 O O . ALA A 1 79 ? -7.053 3.511 6.780 1.00 97.94 79 ALA A O 1
ATOM 604 N N . PRO A 1 80 ? -6.629 1.323 7.158 1.00 97.62 80 PRO A N 1
ATOM 605 C CA . PRO A 1 80 ? -7.987 1.034 7.625 1.00 97.62 80 PRO A CA 1
ATOM 606 C C . PRO A 1 80 ? -8.428 1.912 8.802 1.00 97.62 80 PRO A C 1
ATOM 608 O O . PRO A 1 80 ? -9.552 2.408 8.824 1.00 97.62 80 PRO A O 1
ATOM 611 N N . VAL A 1 81 ? -7.526 2.156 9.758 1.00 97.56 81 VAL A N 1
ATOM 612 C CA . VAL A 1 81 ? -7.794 2.976 10.950 1.00 97.56 81 VAL A CA 1
ATOM 613 C C . VAL A 1 81 ? -7.912 4.452 10.584 1.00 97.56 81 VAL A C 1
ATOM 615 O O . VAL A 1 81 ? -8.802 5.141 11.072 1.00 97.56 81 VAL A O 1
ATOM 618 N N . ILE A 1 82 ? -7.030 4.946 9.711 1.00 97.44 82 ILE A N 1
ATOM 619 C CA . ILE A 1 82 ? -7.045 6.347 9.277 1.00 97.44 82 ILE A CA 1
ATOM 620 C C . ILE A 1 82 ? -8.356 6.668 8.558 1.00 97.44 82 ILE A C 1
ATOM 622 O O . ILE A 1 82 ? -8.943 7.704 8.850 1.00 97.44 82 ILE A O 1
ATOM 626 N N . TYR A 1 83 ? -8.833 5.784 7.676 1.00 97.81 83 TYR A N 1
ATOM 627 C CA . TYR A 1 83 ? -10.138 5.959 7.036 1.00 97.81 83 TYR A CA 1
ATOM 628 C C . TYR A 1 83 ? -11.294 5.831 8.030 1.00 97.81 83 TYR A C 1
ATOM 630 O O . TYR A 1 83 ? -12.219 6.634 7.989 1.00 97.81 83 TYR A O 1
ATOM 638 N N . ALA A 1 84 ? -11.233 4.876 8.962 1.00 96.94 84 ALA A N 1
ATOM 639 C CA . ALA A 1 84 ? -12.254 4.732 9.997 1.00 96.94 84 ALA A CA 1
ATOM 640 C C . ALA A 1 84 ? -12.417 6.004 10.850 1.00 96.94 84 ALA A C 1
ATOM 642 O O . ALA A 1 84 ? -13.535 6.417 11.154 1.00 96.94 84 ALA A O 1
ATOM 643 N N . LEU A 1 85 ? -11.308 6.674 11.176 1.00 96.06 85 LEU A N 1
ATOM 644 C CA . LEU A 1 85 ? -11.293 7.928 11.937 1.00 96.06 85 LEU A CA 1
ATOM 645 C C . LEU A 1 85 ? -11.950 9.116 11.217 1.00 96.06 85 LEU A C 1
ATOM 647 O O . LEU A 1 8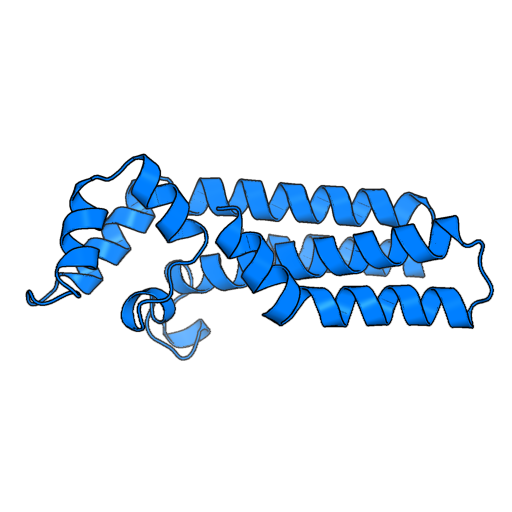5 ? -12.229 10.125 11.868 1.00 96.06 85 LEU A O 1
ATOM 651 N N . GLU A 1 86 ? -12.184 9.031 9.904 1.00 94.25 86 GLU A N 1
ATOM 652 C CA . GLU A 1 86 ? -12.916 10.060 9.155 1.00 94.25 86 GLU A CA 1
ATOM 653 C C . GLU A 1 86 ? -14.424 10.009 9.443 1.00 94.25 86 GLU A C 1
ATOM 655 O O . GLU A 1 86 ? -15.104 11.029 9.330 1.00 94.25 86 GLU A O 1
ATOM 660 N N . THR A 1 87 ? -14.946 8.843 9.838 1.00 91.62 87 THR A N 1
ATOM 661 C CA . THR A 1 87 ? -16.389 8.597 9.984 1.00 91.62 87 THR A CA 1
ATOM 662 C C . THR A 1 87 ? -16.819 8.133 11.372 1.00 91.62 87 THR A C 1
ATOM 664 O O . THR A 1 87 ? -18.006 8.214 11.671 1.00 91.62 87 THR A O 1
ATOM 667 N N . GLU A 1 88 ? -15.899 7.657 12.216 1.00 95.56 88 GLU A N 1
ATOM 668 C CA . GLU A 1 88 ? -16.205 7.089 13.534 1.00 95.56 88 GLU A CA 1
ATOM 669 C C . GLU A 1 88 ? -15.538 7.885 14.676 1.00 95.56 88 GLU A C 1
ATOM 671 O O . GLU A 1 88 ? -14.377 7.638 15.022 1.00 95.56 88 GLU A O 1
ATOM 676 N N . PRO A 1 89 ? -16.248 8.853 15.291 1.00 93.81 89 PRO A N 1
ATOM 677 C CA . PRO A 1 89 ? -15.725 9.650 16.399 1.00 93.81 89 PRO A CA 1
ATOM 678 C C . PRO A 1 89 ? -15.362 8.824 17.636 1.00 93.81 89 PRO A C 1
ATOM 680 O O . PRO A 1 89 ? -14.386 9.153 18.307 1.00 93.81 89 PRO A O 1
ATOM 683 N N . LYS A 1 90 ? -16.084 7.733 17.930 1.00 95.12 90 LYS A N 1
ATOM 684 C CA . LYS A 1 90 ? -15.809 6.909 19.117 1.00 95.12 90 LYS A CA 1
ATOM 685 C C . LYS A 1 90 ? -14.443 6.230 19.037 1.00 95.12 90 LYS A C 1
ATOM 687 O O . LYS A 1 90 ? -13.752 6.083 20.042 1.00 95.12 90 LYS A O 1
ATOM 692 N N . LEU A 1 91 ? -14.013 5.863 17.829 1.00 96.12 91 LEU A N 1
ATOM 693 C CA . LEU A 1 91 ? -12.691 5.283 17.599 1.00 96.12 91 LEU A CA 1
ATOM 694 C C . LEU A 1 91 ? -11.576 6.250 18.019 1.00 96.12 91 LEU A C 1
ATOM 696 O O . LEU A 1 91 ? -10.568 5.820 18.577 1.00 96.12 91 LEU A O 1
ATOM 700 N N . ARG A 1 92 ? -11.763 7.554 17.786 1.00 94.81 92 ARG A N 1
ATOM 701 C CA . ARG A 1 92 ? -10.811 8.582 18.217 1.00 94.81 92 ARG A CA 1
ATOM 702 C C . ARG A 1 92 ? -10.682 8.615 19.735 1.00 94.81 92 ARG A C 1
ATOM 704 O O . ARG A 1 92 ? -9.559 8.600 20.225 1.00 94.81 92 ARG A O 1
ATOM 711 N N . GLU A 1 93 ? -11.803 8.614 20.452 1.00 95.06 93 GLU A N 1
ATOM 712 C CA . GLU A 1 93 ? -11.818 8.626 21.921 1.00 95.06 93 GLU A CA 1
ATOM 713 C C . GLU A 1 93 ? -11.072 7.413 22.495 1.00 95.06 93 GLU A C 1
ATOM 715 O O . GLU A 1 93 ? -10.228 7.558 23.380 1.00 95.06 93 GLU A O 1
ATOM 720 N N . ILE A 1 94 ? -11.307 6.222 21.931 1.00 95.88 94 ILE A N 1
ATOM 721 C CA . ILE A 1 94 ? -10.619 4.993 22.345 1.00 95.88 94 ILE A CA 1
ATOM 722 C C . ILE A 1 94 ? -9.101 5.098 22.127 1.00 95.88 94 ILE A C 1
ATOM 724 O O . ILE A 1 94 ? -8.332 4.775 23.037 1.00 95.88 94 ILE A O 1
ATOM 728 N N . ILE A 1 95 ? -8.662 5.566 20.953 1.00 94.75 95 ILE A N 1
ATOM 729 C CA . ILE A 1 95 ? -7.234 5.700 20.623 1.00 94.75 95 ILE A CA 1
ATOM 730 C C . ILE A 1 95 ? -6.555 6.758 21.506 1.00 94.75 95 ILE A C 1
ATOM 732 O O . ILE A 1 95 ? -5.463 6.514 22.011 1.00 94.75 95 ILE A O 1
ATOM 736 N N . GLU A 1 96 ? -7.189 7.914 21.719 1.00 93.88 96 GLU A N 1
ATOM 737 C CA . GLU A 1 96 ? -6.658 8.996 22.566 1.00 93.88 96 GLU A CA 1
ATOM 738 C C . GLU A 1 96 ? -6.577 8.594 24.047 1.00 93.88 96 GLU A C 1
ATOM 740 O O . GLU A 1 96 ? -5.705 9.074 24.769 1.00 93.88 96 GLU A O 1
ATOM 745 N N . SER A 1 97 ? -7.437 7.671 24.488 1.00 94.06 97 SER A N 1
ATOM 746 C CA . SER A 1 97 ? -7.378 7.060 25.822 1.00 94.06 97 SER A CA 1
ATOM 747 C C . SER A 1 97 ? -6.318 5.955 25.962 1.00 94.06 97 SER A C 1
ATOM 749 O O . SER A 1 97 ? -6.269 5.297 27.003 1.00 94.06 97 SER A O 1
ATOM 751 N N . GLU A 1 98 ? -5.515 5.714 24.917 1.00 92.81 98 GLU A N 1
ATOM 752 C CA . GLU A 1 98 ? -4.502 4.652 24.830 1.00 92.81 98 GLU A CA 1
ATOM 753 C C . GLU A 1 98 ? -5.039 3.256 25.186 1.00 92.81 98 GLU A C 1
ATOM 755 O O . GLU A 1 98 ? -4.346 2.444 25.800 1.00 92.81 98 GLU A O 1
ATOM 760 N N . PHE A 1 99 ? -6.287 2.960 24.808 1.00 92.88 99 PHE A N 1
ATOM 761 C CA . PHE A 1 99 ? -6.950 1.692 25.136 1.00 92.88 99 PHE A CA 1
ATOM 762 C C . PHE A 1 99 ? -6.989 1.387 26.651 1.00 92.88 99 PHE A C 1
ATOM 764 O O . PHE A 1 99 ? -6.892 0.231 27.070 1.00 92.88 99 PHE A O 1
ATOM 771 N N . SER A 1 100 ? -7.109 2.421 27.491 1.00 90.44 100 SER A N 1
ATOM 772 C CA . SER A 1 100 ? -7.048 2.297 28.960 1.00 90.44 100 SER A CA 1
ATOM 773 C C . SER A 1 100 ? -8.173 1.456 29.576 1.00 90.44 100 SER A C 1
ATOM 775 O O . SER A 1 100 ? -7.992 0.865 30.644 1.00 90.44 100 SER A O 1
ATOM 777 N N . GLU A 1 101 ? -9.328 1.368 28.915 1.00 91.56 101 GLU A N 1
ATOM 778 C CA . GLU A 1 101 ? -10.450 0.544 29.361 1.00 91.56 101 GLU A CA 1
ATOM 779 C C . GLU A 1 101 ? -10.310 -0.913 28.899 1.00 91.56 101 GLU A C 1
ATOM 781 O O . GLU A 1 101 ? -9.882 -1.210 27.780 1.00 91.56 101 GLU A O 1
ATOM 786 N N . THR A 1 102 ? -10.721 -1.856 29.752 1.00 91.88 102 THR A N 1
ATOM 787 C CA . THR A 1 102 ? -10.698 -3.288 29.411 1.00 91.88 102 THR A CA 1
ATOM 788 C C . THR A 1 102 ? -11.637 -3.570 28.236 1.00 91.88 102 THR A C 1
ATOM 790 O O . THR A 1 102 ? -12.827 -3.287 28.320 1.00 91.88 102 THR A O 1
ATOM 793 N N . GLY A 1 103 ? -11.110 -4.158 27.158 1.00 92.31 103 GLY A N 1
ATOM 794 C CA . GLY A 1 103 ? -11.873 -4.479 25.943 1.00 92.31 103 GLY A CA 1
ATOM 795 C C . GLY A 1 103 ? -11.959 -3.344 24.914 1.00 92.31 103 GLY A C 1
ATOM 796 O O . GLY A 1 103 ? -12.486 -3.557 23.825 1.00 92.31 103 GLY A O 1
ATOM 797 N N . SER A 1 104 ? -11.397 -2.167 25.204 1.00 93.94 104 SER A N 1
ATOM 798 C CA . SER A 1 104 ? -11.410 -1.020 24.283 1.00 93.94 104 SER A CA 1
ATOM 799 C C . SER A 1 104 ? -10.670 -1.290 22.964 1.00 93.94 104 SER A C 1
ATOM 801 O O . SER A 1 104 ? -11.102 -0.829 21.911 1.00 93.94 104 SER A O 1
ATOM 803 N N . LEU A 1 105 ? -9.599 -2.093 22.978 1.00 92.50 105 LEU A N 1
ATOM 804 C CA . LEU A 1 105 ? -8.913 -2.526 21.754 1.00 92.50 105 LEU A CA 1
ATOM 805 C C . LEU A 1 105 ? -9.817 -3.390 20.863 1.00 92.50 105 LEU A C 1
ATOM 807 O O . LEU A 1 105 ? -9.885 -3.160 19.656 1.00 92.50 105 LEU A O 1
ATOM 811 N N . ASP A 1 106 ? -10.526 -4.358 21.448 1.00 92.81 106 ASP A N 1
ATOM 812 C CA . ASP A 1 106 ? -11.457 -5.209 20.702 1.00 92.81 106 ASP A CA 1
ATOM 813 C C . ASP A 1 106 ? -12.590 -4.370 20.108 1.00 92.81 106 ASP A C 1
ATOM 815 O O . ASP A 1 106 ? -12.948 -4.544 18.942 1.00 92.81 106 ASP A O 1
ATOM 819 N N . GLU A 1 107 ? -13.108 -3.408 20.876 1.00 95.00 107 GLU A N 1
ATOM 820 C CA . GLU A 1 107 ? -14.094 -2.447 20.390 1.00 95.00 107 GLU A CA 1
ATOM 821 C C . GLU A 1 107 ? -13.553 -1.615 19.219 1.00 95.00 107 GLU A C 1
ATOM 823 O O . GLU A 1 107 ? -14.208 -1.534 18.181 1.00 95.00 107 GLU A O 1
ATOM 828 N N . ALA A 1 108 ? -12.342 -1.061 19.325 1.00 95.31 108 ALA A N 1
ATOM 829 C CA . ALA A 1 108 ? -11.716 -0.304 18.243 1.00 95.31 108 ALA A CA 1
ATOM 830 C C . ALA A 1 108 ? -11.557 -1.141 16.963 1.00 95.31 108 ALA A C 1
ATOM 832 O O . ALA A 1 108 ? -11.845 -0.660 15.866 1.00 95.31 108 ALA A O 1
ATOM 833 N N . ILE A 1 109 ? -11.161 -2.411 17.092 1.00 93.38 109 ILE A N 1
ATOM 834 C CA . ILE A 1 109 ? -11.068 -3.345 15.962 1.00 93.38 109 ILE A CA 1
ATOM 835 C C . ILE A 1 109 ? -12.444 -3.558 15.316 1.00 93.38 109 ILE A C 1
ATOM 837 O O . ILE A 1 109 ? -12.544 -3.566 14.087 1.00 93.38 109 ILE A O 1
ATOM 841 N N . GLN A 1 110 ? -13.511 -3.712 16.108 1.00 93.81 110 GLN A N 1
ATOM 842 C CA . GLN A 1 110 ? -14.872 -3.847 15.572 1.00 93.81 110 GLN A CA 1
ATOM 843 C C . GLN A 1 110 ? -15.357 -2.567 14.888 1.00 93.81 110 GLN A C 1
ATOM 845 O O . GLN A 1 110 ? -15.962 -2.638 13.816 1.00 93.81 110 GLN A O 1
ATOM 850 N N . LEU A 1 111 ? -15.051 -1.397 15.450 1.00 95.56 111 LEU A N 1
ATOM 851 C CA . LEU A 1 111 ? -15.383 -0.113 14.838 1.00 95.56 111 LEU A CA 1
ATOM 852 C C . LEU A 1 111 ? -14.740 0.010 13.453 1.00 95.56 111 LEU A C 1
ATOM 854 O O . LEU A 1 111 ? -15.462 0.203 12.477 1.00 95.56 111 LEU A O 1
ATOM 858 N N . VAL A 1 112 ? -13.431 -0.242 13.335 1.00 95.56 112 VAL A N 1
ATOM 859 C CA . VAL A 1 112 ? -12.705 -0.212 12.048 1.00 95.56 112 VAL A CA 1
ATOM 860 C C . VAL A 1 112 ? -13.318 -1.169 11.017 1.00 95.56 112 VAL A C 1
ATOM 862 O O . VAL A 1 112 ? -13.422 -0.825 9.837 1.00 95.56 112 VAL A O 1
ATOM 865 N N . LYS A 1 113 ? -13.755 -2.361 11.450 1.00 91.50 113 LYS A N 1
ATOM 866 C CA . LYS A 1 113 ? -14.421 -3.349 10.584 1.00 91.50 113 LYS A CA 1
ATOM 867 C C . LYS A 1 113 ? -15.813 -2.915 10.129 1.00 91.50 113 LYS A C 1
ATOM 869 O O . LYS A 1 113 ? -16.216 -3.260 9.025 1.00 91.50 113 LYS A O 1
ATOM 874 N N . SER A 1 114 ? -16.551 -2.200 10.973 1.00 92.56 114 SER A N 1
ATOM 875 C CA . SER A 1 114 ? -17.963 -1.879 10.735 1.00 92.56 114 SER A CA 1
ATOM 876 C C . SER A 1 114 ? -18.188 -0.547 10.012 1.00 92.56 114 SER A C 1
ATOM 878 O O . SER A 1 114 ? -19.200 -0.392 9.333 1.00 92.56 114 SER A O 1
ATOM 880 N N . CYS A 1 115 ? -17.251 0.401 10.106 1.00 91.81 115 CYS A N 1
ATOM 881 C CA . CYS A 1 115 ? -17.420 1.757 9.578 1.00 91.81 115 CYS A CA 1
ATOM 882 C C . CYS A 1 115 ? -16.890 1.957 8.141 1.00 91.81 115 CYS A C 1
ATOM 884 O O . CYS A 1 115 ? -16.779 3.089 7.681 1.00 91.81 115 CYS A O 1
ATOM 886 N N . GLY A 1 116 ? -16.517 0.882 7.436 1.00 92.06 116 GLY A N 1
ATOM 887 C CA . GLY A 1 116 ? -16.042 0.945 6.044 1.00 92.06 116 GLY A CA 1
ATOM 888 C C . GLY A 1 116 ? -14.572 1.351 5.862 1.00 92.06 116 GLY A C 1
ATOM 889 O O . GLY A 1 116 ? -14.121 1.512 4.729 1.00 92.06 116 GLY A O 1
ATOM 890 N N . GLY A 1 117 ? -13.790 1.483 6.943 1.00 95.62 117 GLY A N 1
ATOM 891 C CA . GLY A 1 117 ? -12.365 1.832 6.856 1.00 95.62 117 GLY A CA 1
ATOM 892 C C . GLY A 1 117 ? -11.544 0.811 6.059 1.00 95.62 117 GLY A C 1
ATOM 893 O O . GLY A 1 117 ? -10.665 1.182 5.279 1.00 95.62 117 GLY A O 1
ATOM 894 N N . ILE A 1 118 ? -11.879 -0.477 6.196 1.00 96.00 118 ILE A N 1
ATOM 895 C CA . ILE A 1 118 ? -11.262 -1.565 5.424 1.00 96.00 118 ILE A CA 1
ATOM 896 C C . ILE A 1 118 ? -11.559 -1.418 3.931 1.00 96.00 118 ILE A C 1
ATOM 898 O O . ILE A 1 118 ? -10.636 -1.498 3.127 1.00 96.00 118 ILE A O 1
ATOM 902 N N . ASP A 1 119 ? -12.808 -1.159 3.547 1.00 96.25 119 ASP A N 1
ATOM 903 C CA . ASP A 1 119 ? -13.190 -1.066 2.133 1.00 96.25 119 ASP A CA 1
ATOM 904 C C . ASP A 1 119 ? -12.519 0.124 1.443 1.00 96.25 119 ASP A C 1
ATOM 906 O O . ASP A 1 119 ? -11.982 -0.008 0.346 1.00 96.25 119 ASP A O 1
ATOM 910 N N . ARG A 1 120 ? -12.416 1.263 2.133 1.00 97.62 120 ARG A N 1
ATOM 911 C CA . ARG A 1 120 ? -11.661 2.428 1.645 1.00 97.62 120 ARG A CA 1
ATOM 912 C C . ARG A 1 120 ? -10.166 2.135 1.498 1.00 97.62 120 ARG A C 1
ATOM 914 O O . ARG A 1 120 ? -9.535 2.595 0.548 1.00 97.62 120 ARG A O 1
ATOM 921 N N . ALA A 1 121 ? -9.591 1.338 2.401 1.00 98.06 121 ALA A N 1
ATOM 922 C CA . ALA A 1 121 ? -8.217 0.868 2.252 1.00 98.06 121 ALA A CA 1
ATOM 923 C C . ALA A 1 121 ? -8.064 -0.089 1.055 1.00 98.06 121 ALA A C 1
ATOM 925 O O . ALA A 1 121 ? -7.063 0.007 0.345 1.00 98.06 121 ALA A O 1
ATOM 926 N N . ARG A 1 122 ? -9.051 -0.960 0.782 1.00 98.12 122 ARG A N 1
ATOM 927 C CA . ARG A 1 122 ? -9.061 -1.815 -0.421 1.00 98.12 122 ARG A CA 1
ATOM 928 C C . ARG A 1 122 ? -9.064 -0.979 -1.698 1.00 98.12 122 ARG A C 1
ATOM 930 O O . ARG A 1 122 ? -8.252 -1.229 -2.583 1.00 98.12 122 ARG A O 1
ATOM 937 N N . GLU A 1 123 ? -9.914 0.045 -1.769 1.00 98.31 123 GLU A N 1
ATOM 938 C CA . GLU A 1 123 ? -9.961 0.977 -2.905 1.00 98.31 123 GLU A CA 1
ATOM 939 C C . GLU A 1 123 ? -8.603 1.655 -3.138 1.00 98.31 123 GLU A C 1
ATOM 941 O O . GLU A 1 123 ? -8.130 1.730 -4.270 1.00 98.31 123 GLU A O 1
ATOM 946 N N . LEU A 1 124 ? -7.930 2.090 -2.067 1.00 98.62 124 LEU A N 1
ATOM 947 C CA . LEU A 1 124 ? -6.594 2.677 -2.164 1.00 98.62 124 LEU A CA 1
ATOM 948 C C . LEU A 1 124 ? -5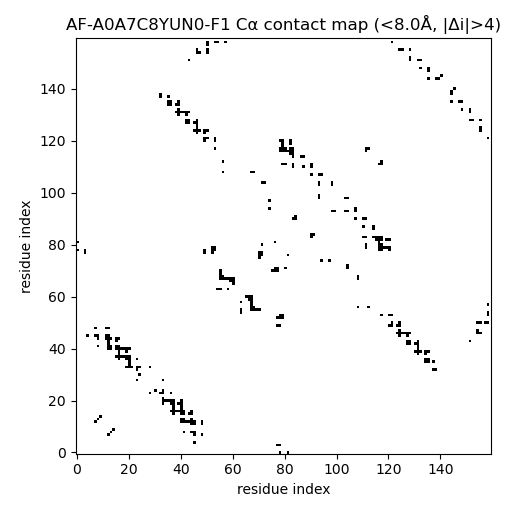.544 1.656 -2.638 1.00 98.62 124 LEU A C 1
ATOM 950 O O . LEU A 1 124 ? -4.683 1.995 -3.452 1.00 98.62 124 LEU A O 1
ATOM 954 N N . ALA A 1 125 ? -5.593 0.414 -2.147 1.00 98.69 125 ALA A N 1
ATOM 955 C CA . ALA A 1 125 ? -4.696 -0.653 -2.594 1.00 98.69 125 ALA A CA 1
ATOM 956 C C . ALA A 1 125 ? -4.875 -0.958 -4.088 1.00 98.69 125 ALA A C 1
ATOM 958 O O . ALA A 1 125 ? -3.873 -1.104 -4.799 1.00 98.69 125 ALA A O 1
ATOM 959 N N . GLN A 1 126 ? -6.131 -0.998 -4.551 1.00 98.62 126 GLN A N 1
ATOM 960 C CA . GLN A 1 126 ? -6.500 -1.165 -5.956 1.00 98.62 126 GLN A CA 1
ATOM 961 C C . GLN A 1 126 ? -5.988 0.002 -6.802 1.00 98.62 126 GLN A C 1
ATOM 963 O O . GLN A 1 126 ? -5.323 -0.229 -7.804 1.00 98.62 126 GLN A O 1
ATOM 968 N N . GLU A 1 127 ? -6.194 1.249 -6.369 1.00 98.69 127 GLU A N 1
ATOM 969 C CA . GLU A 1 127 ? -5.701 2.434 -7.083 1.00 98.69 127 GLU A CA 1
ATOM 970 C C . GLU A 1 127 ? -4.184 2.352 -7.318 1.00 98.69 127 GLU A C 1
ATOM 972 O O . GLU A 1 127 ? -3.697 2.588 -8.426 1.00 98.69 127 GLU A O 1
ATOM 977 N N . LYS A 1 128 ? -3.408 1.975 -6.291 1.00 98.81 128 LYS A N 1
ATOM 978 C CA . LYS A 1 128 ? -1.952 1.821 -6.435 1.00 98.81 128 LYS A CA 1
ATOM 979 C C . LYS A 1 128 ? -1.580 0.644 -7.335 1.00 98.81 128 LYS A C 1
ATOM 981 O O . LYS A 1 128 ? -0.649 0.769 -8.128 1.00 98.81 128 LYS A O 1
ATOM 986 N N . ALA A 1 129 ? -2.297 -0.471 -7.262 1.00 98.81 129 ALA A N 1
ATOM 987 C CA . ALA A 1 129 ? -2.089 -1.602 -8.162 1.00 98.81 129 ALA A CA 1
ATOM 988 C C . ALA A 1 129 ? -2.365 -1.233 -9.632 1.00 98.81 129 ALA A C 1
ATOM 990 O O . ALA A 1 129 ? -1.542 -1.523 -10.501 1.00 98.81 129 ALA A O 1
ATOM 991 N N . ASP A 1 130 ? -3.455 -0.517 -9.904 1.00 98.75 130 ASP A N 1
ATOM 992 C CA . ASP A 1 130 ? -3.822 -0.072 -11.250 1.00 98.75 130 ASP A CA 1
ATOM 993 C C . ASP A 1 130 ? -2.755 0.854 -11.835 1.00 98.75 130 ASP A C 1
ATOM 995 O O . ASP A 1 130 ? -2.306 0.658 -12.967 1.00 98.75 130 ASP A O 1
ATOM 999 N N . ILE A 1 131 ? -2.272 1.819 -11.044 1.00 98.81 131 ILE A N 1
ATOM 1000 C CA . ILE A 1 131 ? -1.165 2.693 -11.449 1.00 98.81 131 ILE A CA 1
ATOM 1001 C C . ILE A 1 131 ? 0.100 1.860 -11.714 1.00 98.81 131 ILE A C 1
ATOM 1003 O O . ILE A 1 131 ? 0.798 2.096 -12.701 1.00 98.81 131 ILE A O 1
ATOM 1007 N N . ALA A 1 132 ? 0.412 0.859 -10.883 1.00 98.81 132 ALA A N 1
ATOM 1008 C CA . ALA A 1 132 ? 1.553 -0.028 -11.117 1.00 98.81 132 ALA A CA 1
ATOM 1009 C C . ALA A 1 132 ? 1.438 -0.765 -12.468 1.00 98.81 132 ALA A C 1
ATOM 1011 O O . ALA A 1 132 ? 2.393 -0.760 -13.245 1.00 98.81 132 ALA A O 1
ATOM 1012 N N . ILE A 1 133 ? 0.270 -1.322 -12.795 1.00 98.69 133 ILE A N 1
ATOM 1013 C CA . ILE A 1 133 ? 0.014 -1.994 -14.081 1.00 98.69 133 ILE A CA 1
ATOM 1014 C C . ILE A 1 133 ? 0.116 -1.014 -15.260 1.00 98.69 133 ILE A C 1
ATOM 1016 O O . ILE A 1 133 ? 0.669 -1.359 -16.306 1.00 98.69 133 ILE A O 1
ATOM 1020 N N . GLN A 1 134 ? -0.351 0.227 -15.098 1.00 98.62 134 GLN A N 1
ATOM 1021 C CA . GLN A 1 134 ? -0.200 1.273 -16.116 1.00 98.62 134 GLN A CA 1
ATOM 1022 C C . GLN A 1 134 ? 1.274 1.602 -16.389 1.00 98.62 134 GLN A C 1
ATOM 1024 O O . GLN A 1 134 ? 1.672 1.709 -17.549 1.00 98.62 134 GLN A O 1
ATOM 1029 N N . ASN A 1 135 ? 2.108 1.690 -15.349 1.00 98.69 135 ASN A N 1
ATOM 1030 C CA . ASN A 1 135 ? 3.546 1.934 -15.503 1.00 98.69 135 ASN A CA 1
ATOM 1031 C C . ASN A 1 135 ? 4.244 0.813 -16.301 1.00 98.69 135 ASN A C 1
ATOM 1033 O O . ASN A 1 135 ? 5.186 1.073 -17.053 1.00 98.69 135 ASN A O 1
ATOM 1037 N N . LEU A 1 136 ? 3.768 -0.435 -16.194 1.00 98.44 136 LEU A N 1
ATOM 1038 C CA . LEU A 1 136 ? 4.304 -1.565 -16.963 1.00 98.44 136 LEU A CA 1
ATOM 1039 C C . LEU A 1 136 ? 4.049 -1.455 -18.472 1.00 98.44 136 LEU A C 1
ATOM 1041 O O . LEU A 1 136 ? 4.771 -2.084 -19.244 1.00 98.44 136 LEU A O 1
ATOM 1045 N N . GLN A 1 137 ? 3.098 -0.628 -18.920 1.00 97.38 137 GLN A N 1
ATOM 1046 C CA . GLN A 1 137 ? 2.806 -0.453 -20.349 1.00 97.38 137 GLN A CA 1
ATOM 1047 C C . GLN A 1 137 ? 3.940 0.233 -21.127 1.00 97.38 137 GLN A C 1
ATOM 1049 O O . GLN A 1 137 ? 3.958 0.180 -22.354 1.00 97.38 137 GLN A O 1
ATOM 1054 N N . TYR A 1 138 ? 4.920 0.817 -20.429 1.00 97.25 138 TYR A N 1
ATOM 1055 C CA . TYR A 1 138 ? 6.158 1.323 -21.030 1.00 97.25 138 TYR A CA 1
ATOM 1056 C C . TYR A 1 138 ? 7.177 0.224 -21.358 1.00 97.25 138 TYR A C 1
ATOM 1058 O O . TYR A 1 138 ? 8.169 0.495 -22.034 1.00 97.25 138 TYR A O 1
ATOM 1066 N N . LEU A 1 139 ? 6.954 -1.009 -20.896 1.00 96.69 139 LEU A N 1
ATOM 1067 C CA . LEU A 1 139 ? 7.724 -2.172 -21.319 1.00 96.69 139 LEU A CA 1
ATOM 1068 C C . LEU A 1 139 ? 7.077 -2.830 -22.548 1.00 96.69 139 LEU A C 1
ATOM 1070 O O . LEU A 1 139 ? 5.843 -2.867 -22.646 1.00 96.69 139 LEU A O 1
ATOM 1074 N N . PRO A 1 140 ? 7.883 -3.425 -23.449 1.00 95.69 140 PRO A N 1
ATOM 1075 C CA . PRO A 1 140 ? 7.368 -4.234 -24.544 1.00 95.69 140 PRO A CA 1
ATOM 1076 C C . PRO A 1 140 ? 6.479 -5.373 -24.048 1.00 95.69 140 PRO A C 1
ATOM 1078 O O . PRO A 1 140 ? 6.732 -5.972 -22.994 1.00 95.69 140 PRO A O 1
ATOM 1081 N N . ASP A 1 141 ? 5.474 -5.716 -24.853 1.00 96.94 141 ASP A N 1
ATOM 1082 C CA . ASP A 1 141 ? 4.649 -6.880 -24.571 1.00 96.94 141 ASP A CA 1
ATOM 1083 C C . ASP A 1 141 ? 5.488 -8.158 -24.562 1.00 96.94 141 ASP A C 1
ATOM 1085 O O . ASP A 1 141 ? 6.244 -8.444 -25.492 1.00 96.94 141 ASP A O 1
ATOM 1089 N N . SER A 1 142 ? 5.411 -8.894 -23.456 1.00 98.06 142 SER A N 1
ATOM 1090 C CA . SER A 1 142 ? 6.233 -10.076 -23.226 1.00 98.06 142 SER A CA 1
ATOM 1091 C C . SER A 1 142 ? 5.692 -10.922 -22.071 1.00 98.06 142 SER A C 1
ATOM 1093 O O . SER A 1 142 ? 5.029 -10.401 -21.166 1.00 98.06 142 SER A O 1
ATOM 1095 N N . PRO A 1 143 ? 6.054 -12.218 -22.008 1.00 98.31 143 PRO A N 1
ATOM 1096 C CA . PRO A 1 143 ? 5.744 -13.064 -20.855 1.00 98.31 143 PRO A CA 1
ATOM 1097 C C . PRO A 1 143 ? 6.285 -12.516 -19.524 1.00 98.31 143 PRO A C 1
ATOM 1099 O O . PRO A 1 143 ? 5.711 -12.785 -18.466 1.00 98.31 143 PRO A O 1
ATOM 1102 N N . PHE A 1 144 ? 7.372 -11.737 -19.562 1.00 97.12 144 PHE A N 1
ATOM 1103 C CA . PHE A 1 144 ? 7.969 -11.113 -18.380 1.00 97.12 144 PHE A CA 1
ATOM 1104 C C . PHE A 1 144 ? 7.111 -9.961 -17.860 1.00 97.12 144 PHE A C 1
ATOM 1106 O O . PHE A 1 144 ? 6.801 -9.940 -16.670 1.00 97.12 144 PHE A O 1
ATOM 1113 N N . ARG A 1 145 ? 6.639 -9.072 -18.748 1.00 97.94 145 ARG A N 1
ATOM 1114 C CA . ARG A 1 145 ? 5.679 -8.017 -18.386 1.00 97.94 145 ARG A CA 1
ATOM 1115 C C . ARG A 1 145 ? 4.409 -8.619 -17.786 1.00 97.94 145 ARG A C 1
ATOM 1117 O O . ARG A 1 145 ? 4.034 -8.255 -16.677 1.00 97.94 145 ARG A O 1
ATOM 1124 N N . GLY A 1 146 ? 3.836 -9.630 -18.442 1.00 98.31 146 GLY A N 1
ATOM 1125 C CA . GLY A 1 146 ? 2.653 -10.324 -17.925 1.00 98.31 146 GLY A CA 1
ATOM 1126 C C . GLY A 1 146 ? 2.885 -11.043 -16.587 1.00 98.31 146 GLY A C 1
ATOM 1127 O O . GLY A 1 146 ? 1.948 -11.245 -15.821 1.00 98.31 146 GLY A O 1
ATOM 1128 N N . SER A 1 147 ? 4.124 -11.426 -16.261 1.00 98.38 147 SER A N 1
ATOM 1129 C CA . SER A 1 147 ? 4.449 -11.988 -14.940 1.00 98.38 147 SER A CA 1
ATOM 1130 C C . SER A 1 147 ? 4.464 -10.919 -13.847 1.00 98.38 147 SER A C 1
ATOM 1132 O O . SER A 1 147 ? 3.997 -11.187 -12.743 1.00 98.38 147 SER A O 1
ATOM 1134 N N . LEU A 1 148 ? 4.949 -9.712 -14.153 1.00 98.38 148 LEU A N 1
ATOM 1135 C CA . LEU A 1 148 ? 4.891 -8.574 -13.233 1.00 98.38 148 LEU A CA 1
ATOM 1136 C C . LEU A 1 148 ? 3.444 -8.122 -12.996 1.00 98.38 148 LEU A C 1
ATOM 1138 O O . LEU A 1 148 ? 3.073 -7.879 -11.853 1.00 98.38 148 LEU A O 1
ATOM 1142 N N . GLU A 1 149 ? 2.612 -8.088 -14.040 1.00 98.50 149 GLU A N 1
ATOM 1143 C CA . GLU A 1 149 ? 1.176 -7.799 -13.914 1.00 98.50 149 GLU A CA 1
ATOM 1144 C C . GLU A 1 149 ? 0.479 -8.824 -13.009 1.00 98.50 149 GLU A C 1
ATOM 1146 O O . GLU A 1 149 ? -0.203 -8.445 -12.060 1.00 98.50 149 GLU A O 1
ATOM 1151 N N . ARG A 1 150 ? 0.721 -10.127 -13.221 1.00 98.38 150 ARG A N 1
ATOM 1152 C CA . ARG A 1 150 ? 0.186 -11.181 -12.340 1.00 98.38 150 ARG A CA 1
ATOM 1153 C C . ARG A 1 150 ? 0.640 -11.035 -10.892 1.00 98.38 150 ARG A C 1
ATOM 1155 O O . ARG A 1 150 ? -0.137 -11.330 -9.997 1.00 98.38 150 ARG A O 1
ATOM 1162 N N . MET A 1 151 ? 1.871 -10.589 -10.650 1.00 98.00 151 MET A N 1
ATOM 1163 C CA . MET A 1 151 ? 2.354 -10.341 -9.290 1.00 98.00 151 MET A CA 1
ATOM 1164 C C . MET A 1 151 ? 1.584 -9.197 -8.613 1.00 98.00 151 MET A C 1
ATOM 1166 O O . MET A 1 151 ? 1.278 -9.298 -7.427 1.00 98.00 151 MET A O 1
ATOM 1170 N N . VAL A 1 152 ? 1.248 -8.135 -9.354 1.00 98.44 152 VAL A N 1
ATOM 1171 C CA . VAL A 1 152 ? 0.413 -7.037 -8.840 1.00 98.44 152 VAL A CA 1
ATOM 1172 C C . VAL A 1 152 ? -0.997 -7.538 -8.518 1.00 98.44 152 VAL A C 1
ATOM 1174 O O . VAL A 1 152 ? -1.500 -7.264 -7.433 1.00 98.44 152 VAL A O 1
ATOM 1177 N N . LEU A 1 153 ? -1.612 -8.304 -9.423 1.00 98.19 153 LEU A N 1
ATOM 1178 C CA . LEU A 1 153 ? -2.960 -8.848 -9.222 1.00 98.19 153 LEU A CA 1
ATOM 1179 C C . LEU A 1 153 ? -3.009 -9.830 -8.049 1.00 98.19 153 LEU A C 1
ATOM 1181 O O . LEU A 1 153 ? -3.857 -9.696 -7.175 1.00 98.19 153 LEU A O 1
ATOM 1185 N N . TYR A 1 154 ? -2.033 -10.734 -7.959 1.00 97.94 154 TYR A N 1
ATOM 1186 C CA . TYR A 1 154 ? -1.916 -11.667 -6.840 1.00 97.94 154 TYR A CA 1
ATOM 1187 C C . TYR A 1 154 ? -1.807 -10.952 -5.489 1.00 97.94 154 TYR A C 1
ATOM 1189 O O . TYR A 1 154 ? -2.297 -11.453 -4.482 1.00 97.94 154 TYR A O 1
ATOM 1197 N N . ASN A 1 155 ? -1.177 -9.772 -5.433 1.00 97.69 155 ASN A N 1
ATOM 1198 C CA . ASN A 1 155 ? -1.146 -8.997 -4.197 1.00 97.69 155 ASN A CA 1
ATOM 1199 C C . ASN A 1 155 ? -2.557 -8.599 -3.731 1.00 97.69 155 ASN A C 1
ATOM 1201 O O . ASN A 1 155 ? -2.822 -8.649 -2.535 1.00 97.69 155 ASN A O 1
ATOM 1205 N N . LEU A 1 156 ? -3.451 -8.237 -4.654 1.00 97.31 156 LEU A N 1
ATOM 1206 C CA . LEU A 1 156 ? -4.837 -7.884 -4.342 1.00 97.31 156 LEU A CA 1
ATOM 1207 C C . LEU A 1 156 ? -5.682 -9.114 -3.991 1.00 97.31 156 LEU A C 1
ATOM 1209 O O . LEU A 1 156 ? -6.420 -9.069 -3.019 1.00 97.31 156 LEU A O 1
ATOM 1213 N N . GLU A 1 157 ? -5.489 -10.241 -4.680 1.00 96.19 157 GLU A N 1
ATOM 1214 C CA . GLU A 1 157 ? -6.213 -11.501 -4.410 1.00 96.19 157 GLU A CA 1
ATOM 1215 C C . GLU A 1 157 ? -6.054 -12.002 -2.961 1.00 96.19 157 GLU A C 1
ATOM 1217 O O . GLU A 1 157 ? -6.826 -12.827 -2.480 1.00 96.19 157 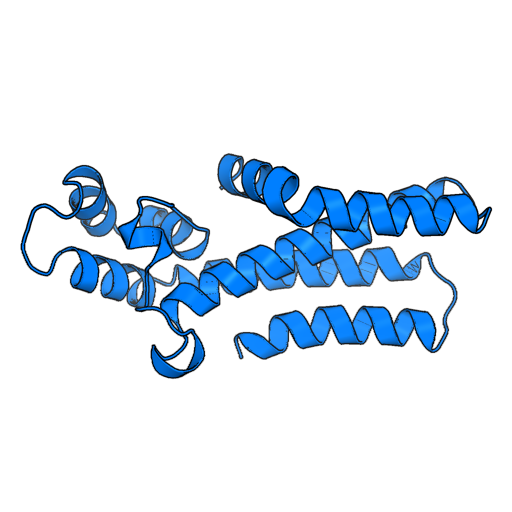GLU A O 1
ATOM 1222 N N . ARG A 1 158 ? -5.049 -11.508 -2.226 1.00 93.69 158 ARG A N 1
ATOM 1223 C CA . ARG A 1 158 ? -4.832 -11.841 -0.811 1.00 93.69 158 ARG A CA 1
ATOM 1224 C C . ARG A 1 158 ? -5.931 -11.313 0.117 1.00 93.69 158 ARG A C 1
ATOM 1226 O O . ARG A 1 158 ? -6.035 -11.823 1.229 1.00 93.69 158 ARG A O 1
ATOM 1233 N N . ILE A 1 159 ? -6.671 -10.279 -0.291 1.00 91.69 159 ILE A N 1
ATOM 1234 C CA . ILE A 1 159 ? -7.689 -9.573 0.517 1.00 91.69 159 ILE A CA 1
ATOM 1235 C C . ILE A 1 159 ? -9.120 -9.723 -0.028 1.00 91.69 159 ILE A C 1
ATOM 1237 O O . ILE A 1 159 ? -10.031 -9.052 0.489 1.00 91.69 159 ILE A O 1
ATOM 1241 N N . ASP A 1 160 ? -9.282 -10.582 -1.039 1.00 79.12 160 ASP A N 1
ATOM 1242 C CA . ASP A 1 160 ? -10.558 -10.996 -1.635 1.00 79.12 160 ASP A CA 1
ATOM 1243 C C . ASP A 1 160 ? -11.289 -12.058 -0.793 1.00 79.12 160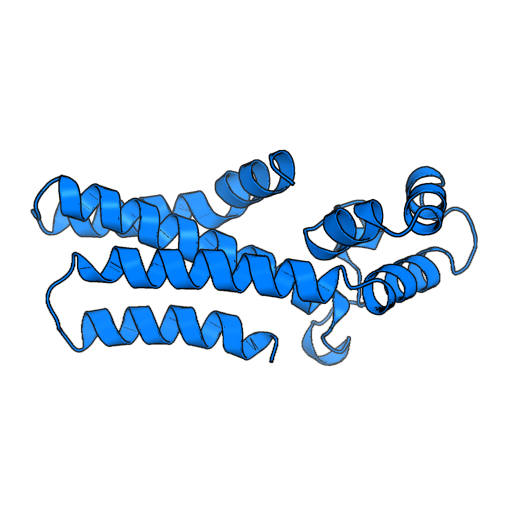 ASP A C 1
ATOM 1245 O O . ASP A 1 160 ? -10.622 -12.893 -0.134 1.00 79.12 160 ASP A O 1
#

pLDDT: mean 94.59, std 7.57, range [59.22, 98.88]